Protein AF-A0A7M1B8V6-F1 (afdb_monomer_lite)

Organism: NCBI:txid317658

Secondary structure (DSSP, 8-state):
----HHHHHHHHTTPPPPPEEEEEEE-SSS-EEEEEEE-TT-----PPPEEEEEE-SS---TTT--TT---EEEEEE-TT-S------

Radius of gyration: 25.72 Å; chains: 1; bounding box: 53×36×69 Å

Foldseek 3Di:
DDQDPVNVVQVVVVHFDDKDKDKDFDPPDDTDIDMDIDGRRPPDDFDDKDKDKAADPDDPDPPPDDPPDDGIDMDIDGPCPPDNPPDD

Structure (mmCIF, N/CA/C/O backbone):
data_AF-A0A7M1B8V6-F1
#
_entry.id   AF-A0A7M1B8V6-F1
#
loop_
_atom_site.group_PDB
_atom_site.id
_atom_site.type_symbol
_atom_site.label_atom_id
_atom_site.label_alt_id
_atom_site.label_comp_id
_atom_site.label_asym_id
_atom_site.label_entity_id
_atom_site.label_seq_id
_atom_site.pdbx_PDB_ins_code
_atom_site.Cartn_x
_atom_site.Cartn_y
_atom_site.Cartn_z
_atom_site.occupancy
_atom_site.B_iso_or_equiv
_atom_site.auth_seq_id
_atom_site.auth_comp_id
_atom_site.auth_asym_id
_atom_site.auth_atom_id
_atom_site.pdbx_PDB_model_num
ATOM 1 N N . MET A 1 1 ? -20.348 -0.313 21.245 1.00 75.00 1 MET A N 1
ATOM 2 C CA . MET A 1 1 ? -19.879 1.004 20.766 1.00 75.00 1 MET A CA 1
ATOM 3 C C . MET A 1 1 ? -20.764 1.402 19.602 1.00 75.00 1 MET A C 1
ATOM 5 O O . MET A 1 1 ? -21.007 0.560 18.750 1.00 75.00 1 MET A O 1
ATOM 9 N N . THR A 1 2 ? -21.293 2.621 19.595 1.00 81.62 2 THR A N 1
ATOM 10 C CA . THR A 1 2 ? -22.141 3.142 18.509 1.00 81.62 2 THR A CA 1
ATOM 11 C C . THR A 1 2 ? -21.702 4.559 18.179 1.00 81.62 2 THR A C 1
ATOM 13 O O . THR A 1 2 ? -21.285 5.294 19.077 1.00 81.62 2 THR A O 1
ATOM 16 N N . LEU A 1 3 ? -21.796 4.946 16.907 1.00 86.94 3 LEU A N 1
ATOM 17 C CA . LEU A 1 3 ? -21.409 6.278 16.457 1.00 86.94 3 LEU A CA 1
ATOM 18 C C . LEU A 1 3 ? -22.253 7.355 17.159 1.00 86.94 3 LEU A C 1
ATOM 20 O O . LEU A 1 3 ? -23.476 7.244 17.238 1.00 86.94 3 LEU A O 1
ATOM 24 N N . THR A 1 4 ? -21.598 8.391 17.683 1.00 94.31 4 THR A N 1
ATOM 25 C CA . THR A 1 4 ? -22.274 9.563 18.260 1.00 94.31 4 THR A CA 1
ATOM 26 C C . THR A 1 4 ? -22.553 10.602 17.175 1.00 94.31 4 THR A C 1
ATOM 28 O O . THR A 1 4 ? -21.966 10.550 16.096 1.00 94.31 4 THR A O 1
ATOM 31 N N . ALA A 1 5 ? -23.392 11.603 17.463 1.00 95.88 5 ALA A N 1
ATOM 32 C CA . ALA A 1 5 ? -23.615 12.721 16.539 1.00 95.88 5 ALA A CA 1
ATOM 33 C C . ALA A 1 5 ? -22.306 13.445 16.156 1.00 95.88 5 ALA A C 1
ATOM 35 O O . ALA A 1 5 ? -22.130 13.837 15.006 1.00 95.88 5 ALA A O 1
ATOM 36 N N . ALA A 1 6 ? -21.363 13.565 17.097 1.00 92.56 6 ALA A N 1
ATOM 37 C CA . ALA A 1 6 ? -20.044 14.135 16.834 1.00 92.56 6 ALA A CA 1
ATOM 38 C C . ALA A 1 6 ? -19.209 13.242 15.904 1.00 92.56 6 ALA A C 1
ATOM 40 O O . ALA A 1 6 ? -18.621 13.738 14.949 1.00 92.56 6 ALA A O 1
ATOM 41 N N . GLY A 1 7 ? -19.207 11.924 16.132 1.00 90.19 7 GLY A N 1
ATOM 42 C CA . GLY A 1 7 ? -18.528 10.982 15.240 1.00 90.19 7 GLY A CA 1
ATOM 43 C C . GLY A 1 7 ? -19.119 10.987 13.827 1.00 90.19 7 GLY A C 1
ATOM 44 O O . GLY A 1 7 ? -18.377 10.981 12.852 1.00 90.19 7 GLY A O 1
ATOM 45 N N . ALA A 1 8 ? -20.446 11.084 13.707 1.00 91.06 8 ALA A N 1
ATOM 46 C CA . ALA A 1 8 ? -21.128 11.214 12.421 1.00 91.06 8 ALA A CA 1
ATOM 47 C C . ALA A 1 8 ? -20.744 12.510 11.686 1.00 91.06 8 ALA A C 1
ATOM 49 O O . ALA A 1 8 ? -20.532 12.492 10.478 1.00 91.06 8 ALA A O 1
ATOM 50 N N . ALA A 1 9 ? -20.616 13.631 12.401 1.00 92.81 9 ALA A N 1
ATOM 51 C CA . ALA A 1 9 ? -20.176 14.893 11.811 1.00 92.81 9 ALA A CA 1
ATOM 52 C C . ALA A 1 9 ? -18.738 14.817 11.271 1.00 92.81 9 ALA A C 1
ATOM 54 O O . ALA A 1 9 ? -18.467 15.365 10.206 1.00 92.81 9 ALA A O 1
ATOM 55 N N . VAL A 1 10 ? -17.842 14.109 11.971 1.00 87.38 10 VAL A N 1
ATOM 56 C CA . VAL A 1 10 ? -16.458 13.885 11.523 1.00 87.38 10 VAL A CA 1
ATOM 57 C C . VAL A 1 10 ? -16.435 13.126 10.197 1.00 87.38 10 VAL A C 1
ATOM 59 O O . VAL A 1 10 ? -15.879 13.636 9.228 1.00 87.38 10 VAL A O 1
ATOM 62 N N . VAL A 1 11 ? -17.104 11.970 10.116 1.00 87.62 11 VAL A N 1
ATOM 63 C CA . VAL A 1 11 ? -17.108 11.158 8.883 1.00 87.62 11 VAL A CA 1
ATOM 64 C C . VAL A 1 11 ? -17.837 11.851 7.730 1.00 87.62 11 VAL A C 1
ATOM 66 O O . VAL A 1 11 ? -17.357 11.833 6.602 1.00 87.62 11 VAL A O 1
ATOM 69 N N . ASN A 1 12 ? -18.944 12.553 8.003 1.00 85.94 12 ASN A N 1
ATOM 70 C CA . ASN A 1 12 ? -19.668 13.323 6.983 1.00 85.94 12 ASN A CA 1
ATOM 71 C C . ASN A 1 12 ? -18.870 14.541 6.486 1.00 85.94 12 ASN A C 1
ATOM 73 O O . ASN A 1 12 ? -19.129 15.038 5.393 1.00 85.94 12 ASN A O 1
ATOM 77 N N . GLY A 1 13 ? -17.907 15.021 7.277 1.00 84.88 13 GLY A N 1
ATOM 78 C CA . GLY A 1 13 ? -16.935 16.038 6.881 1.00 84.88 13 GLY A CA 1
ATOM 79 C C . GLY A 1 13 ? -15.707 15.479 6.155 1.00 84.88 13 GLY A C 1
ATOM 80 O O . GLY A 1 13 ? -14.803 16.253 5.847 1.00 84.88 13 GLY A O 1
ATOM 81 N N . GLY A 1 14 ? -15.649 14.165 5.904 1.00 79.81 14 GLY A N 1
ATOM 82 C CA . GLY A 1 14 ? -14.501 13.487 5.291 1.00 79.81 14 GLY A CA 1
ATOM 83 C C . GLY A 1 14 ? -13.322 13.260 6.241 1.00 79.81 14 GLY A C 1
ATOM 84 O O . GLY A 1 14 ? -12.220 12.972 5.785 1.00 79.81 14 GLY A O 1
ATOM 85 N N . GLY A 1 15 ? -13.525 13.430 7.550 1.00 81.25 15 GLY A N 1
ATOM 86 C CA . GLY A 1 15 ? -12.515 13.170 8.570 1.00 81.25 15 GLY A CA 1
ATOM 87 C C . GLY A 1 15 ? -12.517 11.718 9.048 1.00 81.25 15 GLY A C 1
ATOM 88 O O . GLY A 1 15 ? -13.547 11.044 9.051 1.00 81.25 15 GLY A O 1
ATOM 89 N N . ASN A 1 16 ? -11.360 11.268 9.527 1.00 86.62 16 ASN A N 1
ATOM 90 C CA . ASN A 1 16 ? -11.175 9.934 10.089 1.00 86.62 16 ASN A CA 1
ATOM 91 C C . ASN A 1 16 ? -11.573 9.889 11.569 1.00 86.62 16 ASN A C 1
ATOM 93 O O . ASN A 1 16 ? -11.316 10.827 12.329 1.00 86.62 16 ASN A O 1
ATOM 97 N N . LEU A 1 17 ? -12.184 8.782 11.990 1.00 89.75 17 LEU A N 1
ATOM 98 C CA . LEU A 1 17 ? -12.427 8.520 13.407 1.00 89.75 17 LEU A CA 1
ATOM 99 C C . LEU A 1 17 ? -11.119 8.104 14.100 1.00 89.75 17 LEU A C 1
ATOM 101 O O . LEU A 1 17 ? -10.280 7.464 13.473 1.00 89.75 17 LEU A O 1
ATOM 105 N N . PRO A 1 18 ? -10.937 8.450 15.385 1.00 89.19 18 PRO A N 1
ATOM 106 C CA . PRO A 1 18 ? -9.731 8.096 16.120 1.00 89.19 18 PRO A CA 1
ATOM 107 C C . PRO A 1 18 ? -9.667 6.598 16.437 1.00 89.19 18 PRO A C 1
ATOM 109 O O . PRO A 1 18 ? -10.691 5.962 16.704 1.00 89.19 18 PRO A O 1
ATOM 112 N N . ASP A 1 19 ? -8.444 6.080 16.508 1.00 91.44 19 ASP A N 1
ATOM 113 C CA . ASP A 1 19 ? -8.155 4.738 17.007 1.00 91.44 19 ASP A CA 1
ATOM 114 C C . ASP A 1 19 ? -8.613 4.557 18.456 1.00 91.44 19 ASP A C 1
ATOM 116 O O . ASP A 1 19 ? -8.606 5.487 19.272 1.00 91.44 19 ASP A O 1
ATOM 120 N N . PHE A 1 20 ? -8.948 3.320 18.811 1.00 91.25 20 PHE A N 1
ATOM 121 C CA . PHE A 1 20 ? -9.210 2.946 20.195 1.00 91.25 20 PHE A CA 1
ATOM 122 C C . PHE A 1 20 ? -8.673 1.553 20.525 1.00 91.25 20 PHE A C 1
ATOM 124 O O . PHE A 1 20 ? -8.317 0.767 19.652 1.00 91.25 20 PHE A O 1
ATOM 131 N N . THR A 1 21 ? -8.599 1.243 21.819 1.00 94.38 21 THR A N 1
ATOM 132 C CA . THR A 1 21 ? -8.178 -0.074 22.310 1.00 94.38 21 THR A CA 1
ATOM 133 C C . THR A 1 21 ? -9.320 -0.764 23.038 1.00 94.38 21 THR A C 1
ATOM 135 O O . THR A 1 21 ? -10.108 -0.132 23.746 1.00 94.38 21 THR A O 1
ATOM 138 N N . VAL A 1 22 ? -9.416 -2.078 22.860 1.00 93.88 22 VAL A N 1
ATOM 139 C CA . VAL A 1 22 ? -10.325 -2.945 23.607 1.00 93.88 22 VAL A CA 1
ATOM 140 C C . VAL A 1 22 ? -9.484 -3.868 24.466 1.00 93.88 22 VAL A C 1
ATOM 142 O O . VAL A 1 22 ? -8.683 -4.637 23.942 1.00 93.88 22 VAL A O 1
ATOM 145 N N . THR A 1 23 ? -9.695 -3.811 25.778 1.00 94.81 23 THR A N 1
ATOM 146 C CA . THR A 1 23 ? -9.043 -4.705 26.736 1.00 94.81 23 THR A CA 1
ATOM 147 C C . THR A 1 23 ? -10.075 -5.657 27.318 1.00 94.81 23 THR A C 1
ATOM 149 O O . THR A 1 23 ? -11.040 -5.224 27.949 1.00 94.81 23 THR A O 1
ATOM 152 N N . ALA A 1 24 ? -9.857 -6.955 27.138 1.00 93.75 24 ALA A N 1
ATOM 153 C CA . ALA A 1 24 ? -10.582 -8.003 27.840 1.00 93.75 24 ALA A CA 1
ATOM 154 C C . ALA A 1 24 ? -9.697 -8.538 28.968 1.00 93.75 24 ALA A C 1
ATOM 156 O O . ALA A 1 24 ? -8.533 -8.860 28.736 1.00 93.75 24 ALA A O 1
ATOM 157 N N . ALA A 1 25 ? -10.231 -8.631 30.186 1.00 94.31 25 ALA A N 1
ATOM 158 C CA . ALA A 1 25 ? -9.503 -9.163 31.331 1.00 94.31 25 ALA A CA 1
ATOM 159 C C . ALA A 1 25 ? -10.377 -10.122 32.142 1.00 94.31 25 ALA A C 1
ATOM 161 O O . ALA A 1 25 ? -11.536 -9.827 32.433 1.00 94.31 25 ALA A O 1
ATOM 162 N N . SER A 1 26 ? -9.794 -11.252 32.534 1.00 93.88 26 SER A N 1
ATOM 163 C CA . SER A 1 26 ? -10.357 -12.171 33.515 1.00 93.88 26 SER A CA 1
ATOM 164 C C . SER A 1 26 ? -9.659 -11.968 34.857 1.00 93.88 26 SER A C 1
ATOM 166 O O . SER A 1 26 ? -8.432 -12.036 34.943 1.00 93.88 26 SER A O 1
ATOM 168 N N . THR A 1 27 ? -10.438 -11.722 35.910 1.00 91.50 27 THR A N 1
ATOM 169 C CA . THR A 1 27 ? -9.942 -11.535 37.286 1.00 91.50 27 THR A CA 1
ATOM 170 C C . THR A 1 27 ? -10.296 -12.697 38.214 1.00 91.50 27 THR A C 1
ATOM 172 O O . THR A 1 27 ? -9.848 -12.723 39.358 1.00 91.50 27 THR A O 1
ATOM 175 N N . THR A 1 28 ? -11.077 -13.672 37.736 1.00 87.44 28 THR A N 1
ATOM 176 C CA . THR A 1 28 ? -11.437 -14.890 38.478 1.00 87.44 28 THR A CA 1
ATOM 177 C C . THR A 1 28 ? -11.231 -16.120 37.594 1.00 87.44 28 THR A C 1
ATOM 179 O O . THR A 1 28 ? -11.402 -16.056 36.379 1.00 87.44 28 THR A O 1
ATOM 182 N N . GLY A 1 29 ? -10.811 -17.242 38.184 1.00 82.94 29 GLY A N 1
ATOM 183 C CA . GLY A 1 29 ? -10.302 -18.382 37.413 1.00 82.94 29 GLY A CA 1
ATOM 184 C C . GLY A 1 29 ? -8.882 -18.114 36.905 1.00 82.94 29 GLY A C 1
ATOM 185 O O . GLY A 1 29 ? -8.056 -17.605 37.659 1.00 82.94 29 GLY A O 1
ATOM 186 N N . GLN A 1 30 ? -8.584 -18.436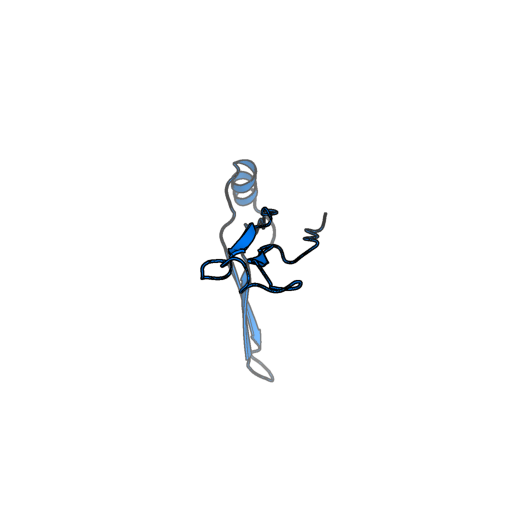 35.641 1.00 82.50 30 GLN A N 1
ATOM 187 C CA . GLN A 1 30 ? -7.299 -18.063 35.041 1.00 82.50 30 GLN A CA 1
ATOM 188 C C . GLN A 1 30 ? -7.254 -16.555 34.795 1.00 82.50 30 GLN A C 1
ATOM 190 O O . GLN A 1 30 ? -7.947 -16.030 33.918 1.00 82.50 30 GLN A O 1
ATOM 195 N N . THR A 1 31 ? -6.423 -15.866 35.572 1.00 91.75 31 THR A N 1
ATOM 196 C CA . THR A 1 31 ? -6.182 -14.439 35.399 1.00 91.75 31 THR A CA 1
ATOM 197 C C . THR A 1 31 ? -5.409 -14.204 34.109 1.00 91.75 31 THR A C 1
ATOM 199 O O . THR A 1 31 ? -4.341 -14.766 33.876 1.00 91.75 31 THR A O 1
ATOM 202 N N . SER A 1 32 ? -5.984 -13.402 33.224 1.00 92.12 32 SER A N 1
ATOM 203 C CA . SER A 1 32 ? -5.386 -13.073 31.932 1.00 92.12 32 SER A CA 1
ATOM 204 C C . SER A 1 32 ? -5.958 -11.763 31.423 1.00 92.12 32 SER A C 1
ATOM 206 O O . SER A 1 32 ? -7.071 -11.378 31.784 1.00 92.12 32 SER A O 1
ATOM 208 N N . SER A 1 33 ? -5.198 -11.076 30.582 1.00 93.81 33 SER A N 1
ATOM 209 C CA . SER A 1 33 ? -5.690 -9.937 29.825 1.00 93.81 33 SER A CA 1
ATOM 210 C C . SER A 1 33 ? -5.218 -10.024 28.383 1.00 93.81 33 SER A C 1
ATOM 212 O O . SER A 1 33 ? -4.143 -10.549 28.092 1.00 93.81 33 SER A O 1
ATOM 214 N N . ALA A 1 34 ? -6.047 -9.513 27.483 1.00 95.38 34 ALA A N 1
ATOM 215 C CA . ALA A 1 34 ? -5.741 -9.358 26.075 1.00 95.38 34 ALA A CA 1
ATOM 216 C C . ALA A 1 34 ? -6.204 -7.975 25.626 1.00 95.38 34 ALA A C 1
ATOM 218 O O . ALA A 1 34 ? -7.287 -7.520 26.007 1.00 95.38 34 ALA A O 1
ATOM 219 N N . THR A 1 35 ? -5.383 -7.330 24.807 1.00 95.12 35 THR A N 1
ATOM 220 C CA . THR A 1 35 ? -5.684 -6.023 24.231 1.00 95.12 35 THR A CA 1
ATOM 221 C C . THR A 1 35 ? -5.697 -6.144 22.718 1.00 95.12 35 THR A C 1
ATOM 223 O O . THR A 1 35 ? -4.832 -6.802 22.144 1.00 95.12 35 THR A O 1
ATOM 226 N N . ALA A 1 36 ? -6.667 -5.495 22.086 1.00 93.94 36 ALA A N 1
ATOM 227 C CA . ALA A 1 36 ? -6.736 -5.325 20.644 1.00 93.94 36 ALA A CA 1
ATOM 228 C C . ALA A 1 36 ? -6.821 -3.834 20.308 1.00 93.94 36 ALA A C 1
ATOM 230 O O . ALA A 1 36 ? -7.597 -3.093 20.917 1.00 93.94 36 ALA A O 1
ATOM 231 N N . ASN A 1 37 ? -6.024 -3.401 19.336 1.00 92.00 37 ASN A N 1
ATOM 232 C CA . ASN A 1 37 ? -6.151 -2.088 18.722 1.00 92.00 37 ASN A CA 1
ATOM 233 C C . ASN A 1 37 ? -7.234 -2.149 17.643 1.00 92.00 37 ASN A C 1
ATOM 235 O O . ASN A 1 37 ? -7.305 -3.116 16.888 1.00 92.00 37 ASN A O 1
ATOM 239 N N . VAL A 1 38 ? -8.068 -1.118 17.579 1.00 89.06 38 VAL A N 1
ATOM 240 C CA . VAL A 1 38 ? -9.077 -0.940 16.538 1.00 89.06 38 VAL A CA 1
ATOM 241 C C . VAL A 1 38 ? -8.799 0.390 15.857 1.00 89.06 38 VAL A C 1
ATOM 243 O O . VAL A 1 38 ? -8.825 1.427 16.521 1.00 89.06 38 VAL A O 1
ATOM 246 N N . ASN A 1 39 ? -8.549 0.339 14.550 1.00 87.81 39 ASN A N 1
ATOM 247 C CA . ASN A 1 39 ? -8.457 1.501 13.674 1.00 87.81 39 ASN A CA 1
ATOM 248 C C . ASN A 1 39 ? -9.766 1.604 12.870 1.00 87.81 39 ASN A C 1
ATOM 250 O O . ASN A 1 39 ? -9.978 0.815 11.951 1.00 87.81 39 ASN A O 1
ATOM 254 N N . PRO A 1 40 ? -10.686 2.525 13.210 1.00 84.12 40 PRO A N 1
ATOM 255 C CA . PRO A 1 40 ? -11.949 2.672 12.485 1.00 84.12 40 PRO A CA 1
ATOM 256 C C . PRO A 1 40 ? -11.802 3.385 11.136 1.00 84.12 40 PRO A C 1
ATOM 258 O O . PRO A 1 40 ? -12.777 3.473 10.395 1.00 84.12 40 PRO A O 1
ATOM 261 N N . ALA A 1 41 ? -10.625 3.942 10.854 1.00 77.31 41 ALA A N 1
ATOM 262 C CA . ALA A 1 41 ? -10.277 4.609 9.609 1.00 77.31 41 ALA A CA 1
ATOM 263 C C . ALA A 1 41 ? -9.498 3.691 8.656 1.00 77.31 41 ALA A C 1
ATOM 265 O O . ALA A 1 41 ? -8.854 4.187 7.735 1.00 77.31 41 ALA A O 1
ATOM 266 N N . ASP A 1 42 ? -9.535 2.375 8.888 1.00 66.44 42 ASP A N 1
ATOM 267 C CA . ASP A 1 42 ? -8.934 1.384 8.003 1.00 66.44 42 ASP A CA 1
ATOM 268 C C . ASP A 1 42 ? -9.724 1.312 6.692 1.00 66.44 42 ASP A C 1
ATOM 270 O O . ASP A 1 42 ? -10.672 0.543 6.521 1.00 66.44 42 ASP A O 1
ATOM 274 N N . THR A 1 43 ? -9.394 2.236 5.799 1.00 66.44 43 THR A N 1
ATOM 275 C CA . THR A 1 43 ? -9.771 2.197 4.398 1.00 66.44 43 THR A CA 1
ATOM 276 C C . THR A 1 43 ? -8.551 1.709 3.645 1.00 66.44 43 THR A C 1
ATOM 278 O O . THR A 1 43 ? -7.793 2.516 3.106 1.00 66.44 43 THR A O 1
ATOM 281 N N . ASP A 1 44 ? -8.325 0.404 3.646 1.00 68.38 44 ASP A N 1
ATOM 282 C CA . ASP A 1 44 ? -7.427 -0.163 2.654 1.00 68.38 44 ASP A CA 1
ATOM 283 C C . ASP A 1 44 ? -8.036 0.139 1.269 1.00 68.38 44 ASP A C 1
ATOM 285 O O . ASP A 1 44 ? -9.229 -0.075 0.992 1.00 68.38 44 ASP A O 1
ATOM 289 N N . THR A 1 45 ? -7.228 0.817 0.460 1.00 75.12 45 THR A N 1
ATOM 290 C CA . THR A 1 45 ? -7.556 1.203 -0.903 1.00 75.12 45 THR A CA 1
ATOM 291 C C . THR A 1 45 ? -6.918 0.202 -1.841 1.00 75.12 45 THR A C 1
ATOM 293 O O . THR A 1 45 ? -5.809 -0.226 -1.607 1.00 75.12 45 THR A O 1
ATOM 296 N N . ASN A 1 46 ? -7.582 -0.141 -2.946 1.00 75.88 46 ASN A N 1
ATOM 297 C CA . ASN A 1 46 ? -6.937 -1.015 -3.920 1.00 75.88 46 ASN A CA 1
ATOM 298 C C . ASN A 1 46 ? -5.739 -0.289 -4.554 1.00 75.88 46 ASN A C 1
ATOM 300 O O . ASN A 1 46 ? -5.927 0.670 -5.320 1.00 75.88 46 ASN A O 1
ATOM 304 N N . GLU A 1 47 ? -4.534 -0.789 -4.324 1.00 84.75 47 GLU A N 1
ATOM 305 C CA . GLU A 1 47 ? -3.312 -0.251 -4.901 1.00 84.75 47 GLU A CA 1
ATOM 306 C C . GLU A 1 47 ? -3.003 -0.852 -6.286 1.00 84.75 47 GLU A C 1
ATOM 308 O O . GLU A 1 47 ? -3.449 -1.943 -6.646 1.00 84.75 47 GLU A O 1
ATOM 313 N N . PRO A 1 48 ? -2.258 -0.136 -7.150 1.00 83.38 48 PRO A N 1
ATOM 314 C CA . PRO A 1 48 ? -1.811 -0.707 -8.410 1.00 83.38 48 PRO A CA 1
ATOM 315 C C . PRO A 1 48 ? -0.707 -1.750 -8.191 1.00 83.38 48 PRO A C 1
ATOM 317 O O . PRO A 1 48 ? 0.205 -1.568 -7.382 1.00 83.38 48 PRO A O 1
ATOM 320 N N . LEU A 1 49 ? -0.713 -2.791 -9.027 1.00 89.38 49 LEU A N 1
ATOM 321 C CA . LEU A 1 49 ? 0.399 -3.731 -9.141 1.00 89.38 49 LEU A CA 1
ATOM 322 C C . LEU A 1 49 ? 1.706 -2.993 -9.471 1.00 89.38 49 LEU A C 1
ATOM 324 O O . LEU A 1 49 ? 1.777 -2.235 -10.442 1.00 89.38 49 LEU A O 1
ATOM 328 N N . THR A 1 50 ? 2.775 -3.311 -8.742 1.00 93.69 50 THR A N 1
ATOM 329 C CA . THR A 1 50 ? 4.136 -2.907 -9.118 1.00 93.69 50 THR A CA 1
ATOM 330 C C . THR A 1 50 ? 4.854 -4.062 -9.814 1.00 93.69 50 THR A C 1
ATOM 332 O O . THR A 1 50 ? 5.076 -5.110 -9.211 1.00 93.69 50 THR A O 1
ATOM 335 N N . LEU A 1 51 ? 5.244 -3.869 -11.079 1.00 95.69 51 LEU A N 1
ATOM 336 C CA . LEU A 1 51 ? 6.085 -4.800 -11.839 1.00 95.69 51 LEU A CA 1
ATOM 337 C C . LEU A 1 51 ? 7.533 -4.307 -11.845 1.00 95.69 51 LEU A C 1
ATOM 339 O O . LEU A 1 51 ? 7.806 -3.172 -12.232 1.00 95.69 51 LEU A O 1
ATOM 343 N N . THR A 1 52 ? 8.461 -5.185 -11.485 1.00 97.38 52 THR A N 1
ATOM 344 C CA . THR A 1 52 ? 9.900 -4.963 -11.639 1.00 97.38 52 THR A CA 1
ATOM 345 C C . THR A 1 52 ? 10.459 -5.975 -12.629 1.00 97.38 52 THR A C 1
ATOM 347 O O . THR A 1 52 ? 10.207 -7.172 -12.507 1.00 97.38 52 THR A O 1
ATOM 350 N N . VAL A 1 53 ? 11.219 -5.495 -13.614 1.00 97.25 53 VAL A N 1
ATOM 351 C CA . VAL A 1 53 ? 11.993 -6.332 -14.537 1.00 97.25 53 VAL A CA 1
ATOM 352 C C . VAL A 1 53 ? 13.462 -6.020 -14.315 1.00 97.25 53 VAL A C 1
ATOM 354 O O . VAL A 1 53 ? 13.881 -4.875 -14.478 1.00 97.25 53 VAL A O 1
ATOM 357 N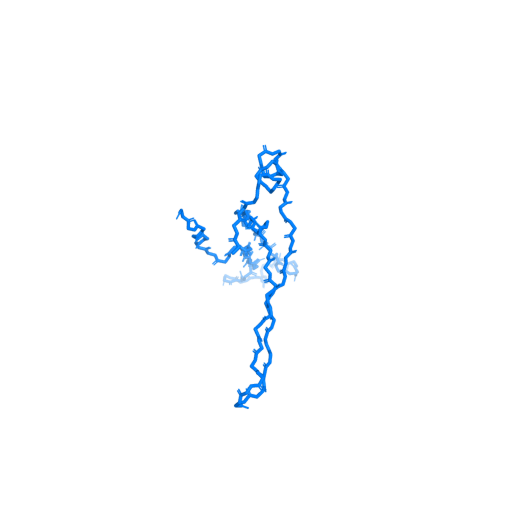 N . THR A 1 54 ? 14.231 -7.039 -13.960 1.00 96.38 54 THR A N 1
ATOM 358 C CA . THR A 1 54 ? 15.662 -6.937 -13.690 1.00 96.38 54 THR A CA 1
ATOM 359 C C . THR A 1 54 ? 16.408 -7.676 -14.795 1.00 96.38 54 THR A C 1
ATOM 361 O O . THR A 1 54 ? 16.392 -8.910 -14.807 1.00 96.38 54 THR A O 1
ATOM 364 N N . PRO A 1 55 ? 17.029 -6.963 -15.752 1.00 94.12 55 PRO A N 1
ATOM 365 C CA . PRO A 1 55 ? 17.935 -7.577 -16.714 1.00 94.12 55 PRO A CA 1
ATOM 366 C C . PRO A 1 55 ? 19.058 -8.323 -15.995 1.00 94.12 55 PRO A C 1
ATOM 368 O O . PRO A 1 55 ? 19.475 -7.923 -14.909 1.00 94.12 55 PRO A O 1
ATOM 371 N N . VAL A 1 56 ? 19.550 -9.404 -16.592 1.00 91.94 56 VAL A N 1
ATOM 372 C CA . VAL A 1 56 ? 20.760 -10.052 -16.082 1.00 91.94 56 VAL A CA 1
ATOM 373 C C . VAL A 1 56 ? 21.937 -9.090 -16.234 1.00 91.94 56 VAL A C 1
ATOM 375 O O . VAL A 1 56 ? 22.133 -8.502 -17.297 1.00 91.94 56 VAL A O 1
ATOM 378 N N . ASP A 1 57 ? 22.717 -8.935 -15.165 1.00 80.81 57 ASP A N 1
ATOM 379 C CA . ASP A 1 57 ? 23.917 -8.108 -15.185 1.00 80.81 57 ASP A CA 1
ATOM 380 C C . ASP A 1 57 ? 24.999 -8.764 -16.050 1.00 80.81 57 ASP A C 1
ATOM 382 O O . ASP A 1 57 ? 25.522 -9.832 -15.729 1.00 80.81 57 ASP A O 1
ATOM 386 N N . GLY A 1 58 ? 25.354 -8.099 -17.147 1.00 82.44 58 GLY A N 1
ATOM 387 C CA . GLY A 1 58 ? 26.437 -8.512 -18.036 1.00 82.44 58 GLY A CA 1
ATOM 388 C C . GLY A 1 58 ? 26.101 -8.314 -19.515 1.00 82.44 58 GLY A C 1
ATOM 389 O O . GLY A 1 58 ? 24.931 -8.252 -19.892 1.00 82.44 58 GLY A O 1
ATOM 390 N N . PRO A 1 59 ? 27.117 -8.175 -20.382 1.00 80.50 59 PRO A N 1
ATOM 391 C CA . PRO A 1 59 ? 26.889 -8.060 -21.813 1.00 80.50 59 PRO A CA 1
ATOM 392 C C . PRO A 1 59 ? 26.457 -9.407 -22.401 1.00 80.50 59 PRO A C 1
ATOM 394 O O . PRO A 1 59 ? 27.094 -10.434 -22.168 1.00 80.50 59 PRO A O 1
ATOM 397 N N . PHE A 1 60 ? 25.428 -9.381 -23.244 1.00 85.00 60 PHE A N 1
ATOM 398 C CA . PHE A 1 60 ? 25.169 -10.466 -24.184 1.00 85.00 60 PHE A CA 1
ATOM 399 C C . PHE A 1 60 ? 2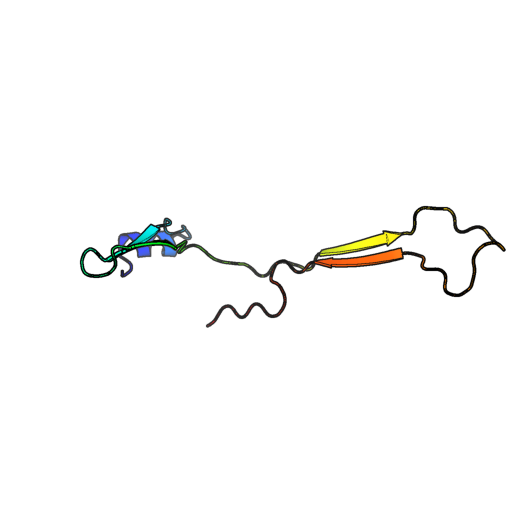6.182 -10.336 -25.317 1.00 85.00 60 PHE A C 1
ATOM 401 O O . PHE A 1 60 ? 26.110 -9.406 -26.121 1.00 85.00 60 PHE A O 1
ATOM 408 N N . VAL A 1 61 ? 27.172 -11.225 -25.324 1.00 86.75 61 VAL A N 1
ATOM 409 C CA . VAL A 1 61 ? 28.228 -11.244 -26.338 1.00 86.75 61 VAL A CA 1
ATOM 410 C C . VAL A 1 61 ? 27.828 -12.214 -27.445 1.00 86.75 61 VAL A C 1
ATOM 412 O O . VAL A 1 61 ? 27.357 -13.325 -27.173 1.00 86.75 61 VAL A O 1
ATOM 415 N N . GLU A 1 62 ? 28.006 -11.775 -28.690 1.00 81.12 62 GLU A N 1
ATOM 416 C CA . GLU A 1 62 ? 27.822 -12.616 -29.872 1.00 81.12 62 GLU A CA 1
ATOM 417 C C . GLU A 1 62 ? 28.657 -13.902 -29.765 1.00 81.12 62 GLU A C 1
ATOM 419 O O . GLU A 1 62 ? 29.727 -13.920 -29.153 1.00 81.12 62 GLU A O 1
ATOM 424 N N . ASP A 1 63 ? 28.115 -15.007 -30.276 1.00 84.94 63 ASP A N 1
ATOM 425 C CA . ASP A 1 63 ? 28.727 -16.345 -30.259 1.00 84.94 63 ASP A CA 1
ATOM 426 C C . ASP A 1 63 ? 29.064 -16.938 -28.871 1.00 84.94 63 ASP A C 1
ATOM 428 O O . ASP A 1 63 ? 29.572 -18.055 -28.783 1.00 84.94 63 ASP A O 1
ATOM 432 N N . SER A 1 64 ? 28.750 -16.233 -27.778 1.00 84.00 64 SER A N 1
ATOM 433 C CA . SER A 1 64 ? 28.988 -16.675 -26.391 1.00 84.00 64 SER A CA 1
ATOM 434 C C . SER A 1 64 ? 27.701 -16.924 -25.606 1.00 84.00 64 SER A C 1
A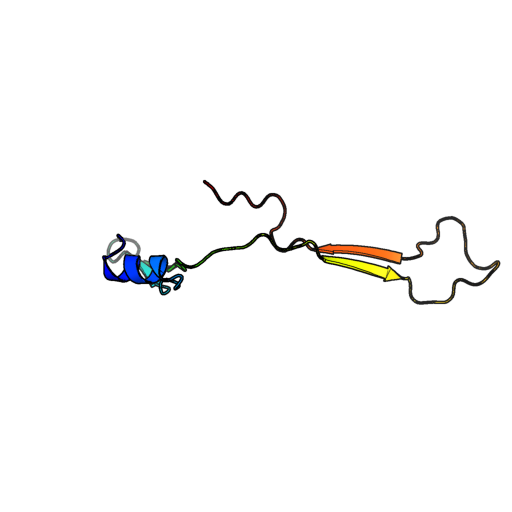TOM 436 O O . SER A 1 64 ? 27.734 -17.536 -24.542 1.00 84.00 64 SER A O 1
ATOM 438 N N . THR A 1 65 ? 26.576 -16.442 -26.126 1.00 87.50 65 THR A N 1
ATOM 439 C CA . THR A 1 65 ? 25.238 -16.641 -25.566 1.00 87.50 65 THR A CA 1
ATOM 440 C C . THR A 1 65 ? 24.549 -17.819 -26.240 1.00 87.50 65 THR A C 1
ATOM 442 O O . THR A 1 65 ? 24.801 -18.146 -27.404 1.00 87.50 65 THR A O 1
ATOM 445 N N . ASN A 1 66 ? 23.706 -18.517 -25.492 1.00 88.56 66 ASN A N 1
ATOM 446 C CA . ASN A 1 66 ? 23.049 -19.738 -25.922 1.00 88.56 66 ASN A CA 1
ATOM 447 C C . ASN A 1 66 ? 21.530 -19.566 -25.984 1.00 88.56 66 ASN A C 1
ATOM 449 O O . ASN A 1 66 ? 20.914 -18.758 -25.289 1.00 88.56 66 ASN A O 1
ATOM 453 N N . ALA A 1 67 ? 20.899 -20.364 -26.846 1.00 89.75 67 ALA A N 1
ATOM 454 C CA . ALA A 1 67 ? 19.448 -20.443 -26.868 1.00 89.75 67 ALA A CA 1
ATOM 455 C C . ALA A 1 67 ? 18.944 -20.957 -25.510 1.00 89.75 67 ALA A C 1
ATOM 457 O O . ALA A 1 67 ? 19.351 -22.028 -25.061 1.00 89.75 67 ALA A O 1
ATOM 458 N N . GLY A 1 68 ? 18.041 -20.198 -24.887 1.00 89.06 68 GLY A N 1
ATOM 459 C CA . GLY A 1 68 ? 17.526 -20.491 -23.548 1.00 89.06 68 GLY A CA 1
ATOM 460 C C . GLY A 1 68 ? 18.169 -19.675 -22.426 1.00 89.06 68 GLY A C 1
ATOM 461 O O . GLY A 1 68 ? 17.724 -19.806 -21.288 1.00 89.06 68 GLY A O 1
ATOM 462 N N . ASP A 1 69 ? 19.146 -18.815 -22.727 1.00 91.44 69 ASP A N 1
ATOM 463 C CA . ASP A 1 69 ? 19.684 -17.878 -21.742 1.00 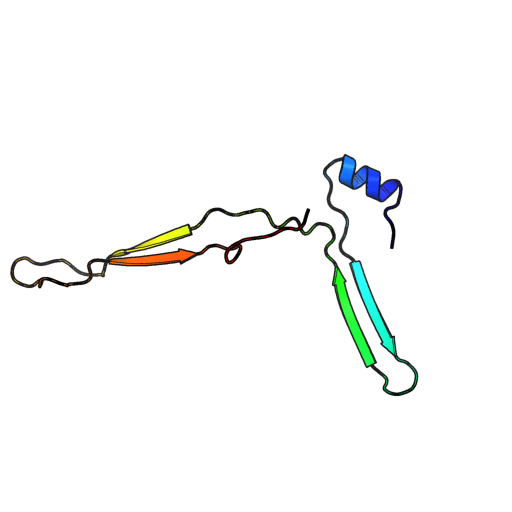91.44 69 ASP A CA 1
ATOM 464 C C . ASP A 1 69 ? 18.586 -16.947 -21.212 1.00 91.44 69 ASP A C 1
ATOM 466 O O . ASP A 1 69 ? 17.824 -16.330 -21.964 1.00 91.44 69 ASP A O 1
ATOM 470 N N . THR A 1 70 ? 18.517 -16.827 -19.887 1.00 92.56 70 THR A N 1
ATOM 471 C CA . THR A 1 70 ? 17.622 -15.875 -19.230 1.00 92.56 70 THR A CA 1
ATOM 472 C C . THR A 1 70 ? 18.174 -14.467 -19.410 1.00 92.56 70 THR A C 1
ATOM 474 O O . THR A 1 70 ? 19.274 -14.166 -18.958 1.00 92.56 70 THR A O 1
ATOM 477 N N . VAL A 1 71 ? 17.393 -13.585 -20.032 1.00 92.38 71 VAL A N 1
ATOM 478 C CA . VAL A 1 71 ? 17.798 -12.191 -20.295 1.00 92.38 71 VAL A CA 1
ATOM 479 C C . VAL A 1 71 ? 17.393 -11.218 -19.191 1.00 92.38 71 VAL A C 1
ATOM 481 O O . VAL A 1 71 ? 17.997 -10.162 -19.025 1.00 92.38 71 VAL A O 1
ATOM 484 N N . ALA A 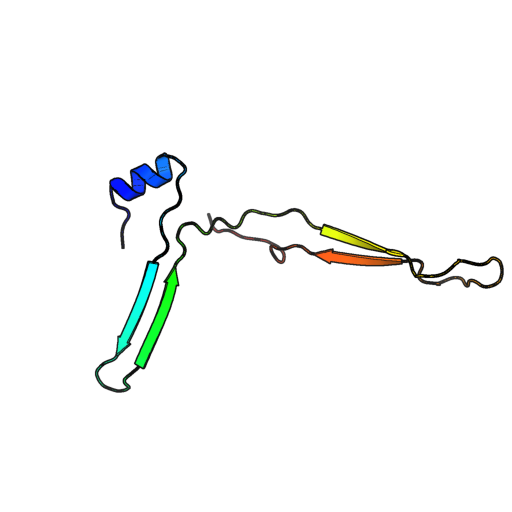1 72 ? 16.367 -11.576 -18.426 1.00 95.38 72 ALA A N 1
ATOM 485 C CA . ALA A 1 72 ? 15.857 -10.801 -17.311 1.00 95.38 72 ALA A CA 1
ATOM 486 C C . ALA A 1 72 ? 15.013 -11.695 -16.401 1.00 95.38 72 ALA A C 1
ATOM 488 O O . ALA A 1 72 ? 14.434 -12.688 -16.848 1.00 95.38 72 ALA A O 1
ATOM 489 N N . THR A 1 73 ? 14.888 -11.305 -15.141 1.00 96.00 73 THR A N 1
ATOM 490 C CA . THR A 1 73 ? 13.859 -11.815 -14.234 1.00 96.00 73 THR A CA 1
ATOM 491 C C . THR A 1 73 ? 12.777 -10.760 -14.053 1.00 96.00 73 THR A C 1
ATOM 493 O O . THR A 1 73 ? 13.024 -9.564 -14.202 1.00 96.00 73 THR A O 1
ATOM 496 N N . SER A 1 74 ? 11.550 -11.191 -13.766 1.00 96.88 74 SER A N 1
ATOM 497 C CA . SER A 1 74 ? 10.464 -10.273 -13.427 1.00 96.88 74 SER A CA 1
ATOM 498 C C . SER A 1 74 ? 9.804 -10.689 -12.124 1.00 96.88 74 SER A C 1
ATOM 500 O O . SER A 1 74 ? 9.654 -11.880 -11.844 1.00 96.88 74 SER A O 1
ATOM 502 N N . THR A 1 75 ? 9.439 -9.698 -11.321 1.00 96.00 75 THR A N 1
ATOM 503 C CA . THR A 1 75 ? 8.711 -9.866 -10.066 1.00 96.00 75 THR A CA 1
ATOM 504 C C . THR A 1 75 ? 7.569 -8.865 -10.016 1.00 96.00 75 THR A C 1
ATOM 506 O O . THR A 1 75 ? 7.681 -7.739 -10.499 1.00 96.00 75 THR A O 1
ATOM 509 N N . ALA A 1 76 ? 6.448 -9.290 -9.448 1.00 92.94 76 ALA A N 1
ATOM 510 C CA . ALA A 1 76 ? 5.255 -8.473 -9.321 1.00 92.94 76 ALA A CA 1
ATOM 511 C C . ALA A 1 76 ? 4.851 -8.437 -7.844 1.00 92.94 76 ALA A C 1
ATOM 513 O O . ALA A 1 76 ? 4.858 -9.478 -7.186 1.00 92.94 76 ALA A O 1
ATOM 514 N N . ASN A 1 77 ? 4.535 -7.250 -7.333 1.00 89.88 77 ASN A N 1
ATOM 515 C CA . ASN A 1 77 ? 4.012 -7.059 -5.988 1.00 89.88 77 ASN A CA 1
ATOM 516 C C . ASN A 1 77 ? 2.644 -6.389 -6.071 1.00 89.88 77 ASN A C 1
ATOM 518 O O . ASN A 1 77 ? 2.533 -5.262 -6.558 1.00 89.88 77 ASN A O 1
ATOM 522 N N . ASP A 1 78 ? 1.641 -7.099 -5.578 1.00 88.38 78 ASP A N 1
ATOM 523 C CA . ASP A 1 78 ? 0.311 -6.581 -5.294 1.00 88.38 78 ASP A CA 1
ATOM 524 C C . ASP A 1 78 ? 0.222 -6.398 -3.767 1.00 88.38 78 ASP A C 1
ATOM 526 O O . ASP A 1 78 ? 0.258 -7.411 -3.057 1.00 88.38 78 ASP A O 1
ATOM 530 N N . PRO A 1 79 ? 0.212 -5.150 -3.255 1.00 82.88 79 PRO A N 1
ATOM 531 C CA . PRO A 1 79 ? 0.108 -4.875 -1.820 1.00 82.88 79 PRO A CA 1
ATOM 532 C C . PRO A 1 79 ? -1.127 -5.503 -1.163 1.00 82.88 79 PRO A C 1
ATOM 534 O O . PRO A 1 79 ? -1.042 -5.890 0.003 1.00 82.88 79 PRO A O 1
ATOM 537 N N . ASP A 1 80 ? -2.203 -5.690 -1.930 1.00 80.75 80 ASP A N 1
ATOM 538 C CA . ASP A 1 80 ? -3.500 -6.175 -1.450 1.00 80.75 80 ASP A CA 1
ATOM 539 C C . ASP A 1 80 ? -3.546 -7.712 -1.362 1.00 80.75 80 ASP A C 1
ATOM 541 O O . ASP A 1 80 ? -4.437 -8.302 -0.748 1.00 80.75 80 ASP A O 1
ATOM 545 N N . GLY A 1 81 ? -2.563 -8.397 -1.960 1.00 67.44 81 GLY A N 1
ATOM 546 C CA . GLY A 1 81 ? -2.434 -9.848 -1.867 1.00 67.44 81 GLY A CA 1
ATOM 547 C C . GLY A 1 81 ? -3.588 -10.611 -2.530 1.00 67.44 81 GLY A C 1
ATOM 548 O O . GLY A 1 81 ? -4.185 -11.494 -1.915 1.00 67.44 81 GLY A O 1
ATOM 549 N N . GLY A 1 82 ? -3.878 -10.337 -3.808 1.00 70.19 82 GLY A N 1
ATOM 550 C CA . GLY A 1 82 ? -4.990 -10.971 -4.535 1.00 70.19 82 GLY A CA 1
ATOM 551 C C . GLY A 1 82 ? -6.359 -10.418 -4.118 1.00 70.19 82 GLY A C 1
ATOM 552 O O . GLY A 1 82 ? -6.411 -9.446 -3.386 1.00 70.19 82 GLY A O 1
ATOM 553 N N . TYR A 1 83 ? -7.467 -11.001 -4.625 1.00 50.34 83 TYR A N 1
ATOM 554 C CA . TYR A 1 83 ? -8.838 -10.454 -4.511 1.00 50.34 83 TYR A CA 1
ATOM 555 C C . TYR A 1 83 ? -9.139 -9.822 -3.141 1.00 50.34 83 TYR A C 1
ATOM 557 O O . TYR A 1 83 ? -9.585 -10.505 -2.214 1.00 50.34 83 TYR A O 1
ATOM 565 N N . HIS A 1 84 ? -8.974 -8.502 -3.067 1.00 50.19 84 HIS A N 1
ATOM 566 C CA . HIS A 1 84 ? -9.333 -7.699 -1.915 1.00 50.19 84 HIS A CA 1
ATOM 567 C C . HIS A 1 84 ? -10.860 -7.559 -1.890 1.00 50.19 84 HIS A C 1
ATOM 569 O O . HIS A 1 84 ? -11.460 -6.652 -2.467 1.00 50.19 84 HIS A O 1
ATOM 575 N N . LEU A 1 85 ? -11.535 -8.548 -1.299 1.00 47.19 85 LEU A N 1
ATOM 576 C CA . LEU A 1 85 ? -12.957 -8.466 -0.977 1.00 47.19 85 LEU A CA 1
ATOM 577 C C . LEU A 1 85 ? -13.109 -7.644 0.304 1.00 47.19 85 LEU A C 1
ATOM 579 O O . LEU A 1 85 ? -13.350 -8.192 1.379 1.00 47.19 85 LEU A O 1
ATOM 583 N N . HIS A 1 86 ? -13.043 -6.319 0.185 1.00 48.91 86 HIS A N 1
ATOM 584 C CA . HIS A 1 86 ? -13.734 -5.478 1.153 1.00 48.91 86 HIS A CA 1
ATOM 585 C C . HIS A 1 86 ? -15.237 -5.694 0.987 1.00 48.91 86 HIS A C 1
ATOM 587 O O . HIS A 1 86 ? -15.849 -5.370 -0.032 1.00 48.91 86 HIS A O 1
ATOM 593 N N . ASN A 1 87 ? -15.802 -6.344 1.996 1.00 42.16 87 ASN A N 1
ATOM 594 C CA . ASN A 1 87 ? -17.196 -6.727 2.110 1.00 42.16 87 ASN A CA 1
ATOM 595 C C . ASN A 1 87 ? -18.125 -5.514 1.878 1.00 42.16 87 ASN A C 1
ATOM 597 O O . ASN A 1 87 ? -17.936 -4.468 2.498 1.00 42.16 87 ASN A O 1
ATOM 601 N N . ARG A 1 88 ? -19.138 -5.671 1.013 1.00 44.16 88 ARG A N 1
ATOM 602 C CA . ARG A 1 88 ? -20.311 -4.778 1.010 1.00 44.16 88 ARG A CA 1
ATOM 603 C C . ARG A 1 88 ? -21.118 -4.923 2.296 1.00 44.16 88 ARG A C 1
ATOM 605 O O . ARG A 1 88 ? -21.144 -6.050 2.843 1.00 44.16 88 ARG A O 1
#

Sequence (88 aa):
MTLTAAGAAVVNGGGNLPDFTVTAASTTGQTSSATANVNPADTDTNEPLTLTVTPVDGPFVEDSTNAGDTVATSTANDPDGGYHLHNR

pLDDT: mean 84.89, std 12.53, range [42.16, 97.38]